Protein AF-A0A7S1P7K8-F1 (afdb_monomer_lite)

Sequence (128 aa):
PPPPPPATLSSVPHFAIDVADSWFAGYTGTARLDSTWDDSFKFYSNRLEAGDTVALLLSVQRYFMVFHNGRLKDWRFVRNVVRTLELPMFALVDVRGDTRVVTLARDAHPPDEVIRAARKVAREHDEL

Foldseek 3Di:
DDDDDPDDPPPPPPDPPDPDQDFDWDDAQWIDGGPDTHNVQRDHPPDDDPPKDWDWDQDPLQKTFIDIPLDTRDIDRRPPPPVCVVPDDDDDDDDDDPDDDDDDPPPDDRPPVRVVVVVVVSVVPVVD

Secondary structure (DSSP, 8-state):
-PPPPPPP-TT-------------EEESSSEEETTEEETT-----TT--TT--EEEEE-TTSEEEEEETTEEEEEEE-TT--GGGGS---------TT-------TTPPPPHHHHHHHHHHHHHHHT-

Organism: NCBI:txid1169539

InterPro domains:
  IPR043136 B30.2/SPRY domain superfamily [G3DSA:2.60.120.920] (4-104)

Structure (mmCIF, N/CA/C/O backbone):
data_AF-A0A7S1P7K8-F1
#
_entry.id   AF-A0A7S1P7K8-F1
#
loop_
_atom_site.group_PDB
_atom_site.id
_atom_site.type_symbol
_atom_site.label_atom_id
_atom_site.label_alt_id
_atom_site.label_comp_id
_atom_site.label_asym_id
_atom_site.label_entity_id
_atom_site.label_seq_id
_atom_site.pdbx_PDB_ins_code
_atom_site.Cartn_x
_atom_site.Cartn_y
_atom_site.Cartn_z
_atom_site.occupancy
_atom_site.B_iso_or_equiv
_atom_site.auth_seq_id
_atom_site.auth_comp_id
_atom_site.auth_asym_id
_atom_site.auth_atom_id
_atom_site.pdbx_PDB_model_num
ATOM 1 N N . PRO A 1 1 ? 30.938 3.678 -51.516 1.00 56.53 1 PRO A N 1
ATOM 2 C CA . PRO A 1 1 ? 30.390 4.816 -50.733 1.00 56.53 1 PRO A CA 1
ATOM 3 C C . PRO A 1 1 ? 30.241 4.370 -49.272 1.00 56.53 1 PRO A C 1
ATOM 5 O O . PRO A 1 1 ? 29.928 3.197 -49.070 1.00 56.53 1 PRO A O 1
ATOM 8 N N . PRO A 1 2 ? 30.516 5.226 -48.274 1.00 56.75 2 PRO A N 1
ATOM 9 C CA . PRO A 1 2 ? 30.283 4.870 -46.878 1.00 56.75 2 PRO A CA 1
ATOM 10 C C . PRO A 1 2 ? 28.773 4.738 -46.597 1.00 56.75 2 PRO A C 1
ATOM 12 O O . PRO A 1 2 ? 27.972 5.370 -47.295 1.00 56.75 2 PRO A O 1
ATOM 15 N N . PRO A 1 3 ? 28.372 3.905 -45.619 1.00 62.94 3 PRO A N 1
ATOM 16 C CA . PRO A 1 3 ? 26.972 3.770 -45.239 1.00 62.94 3 PRO A CA 1
ATOM 17 C C . PRO A 1 3 ? 26.439 5.088 -44.652 1.00 62.94 3 PRO A C 1
ATOM 19 O O . PRO A 1 3 ? 27.210 5.848 -44.057 1.00 62.94 3 PRO A O 1
ATOM 22 N N . PRO A 1 4 ? 25.134 5.374 -44.813 1.00 67.81 4 PRO A N 1
ATOM 23 C CA . PRO A 1 4 ? 24.529 6.549 -44.204 1.00 67.81 4 PRO A CA 1
ATOM 24 C C . PRO A 1 4 ? 24.643 6.474 -42.671 1.00 67.81 4 PRO A C 1
ATOM 26 O O . PRO A 1 4 ? 24.623 5.374 -42.108 1.00 67.81 4 PRO A O 1
ATOM 29 N N . PRO A 1 5 ? 24.770 7.623 -41.986 1.00 66.81 5 PRO A N 1
ATOM 30 C CA . PRO A 1 5 ? 24.801 7.658 -40.530 1.00 66.81 5 PRO A CA 1
ATOM 31 C C . PRO A 1 5 ? 23.505 7.067 -39.949 1.00 66.81 5 PRO A C 1
ATOM 33 O O . PRO A 1 5 ? 22.445 7.182 -40.574 1.00 66.81 5 PRO A O 1
ATOM 36 N N . PRO A 1 6 ? 23.566 6.427 -38.767 1.00 62.16 6 PRO A N 1
ATOM 37 C CA . PRO A 1 6 ? 22.388 5.855 -38.131 1.00 62.16 6 PRO A CA 1
ATOM 38 C C . PRO A 1 6 ? 21.347 6.948 -37.883 1.00 62.16 6 PRO A C 1
ATOM 40 O O . PRO A 1 6 ? 21.674 8.030 -37.391 1.00 62.16 6 PRO A O 1
ATOM 43 N N . ALA A 1 7 ? 20.094 6.660 -38.240 1.00 60.44 7 ALA A N 1
ATOM 44 C CA . ALA A 1 7 ? 18.978 7.561 -38.007 1.00 60.44 7 ALA A CA 1
ATOM 45 C C . ALA A 1 7 ? 18.896 7.873 -36.508 1.00 60.44 7 ALA A C 1
ATOM 47 O O . ALA A 1 7 ? 18.709 6.980 -35.679 1.00 60.44 7 ALA A O 1
ATOM 48 N N . THR A 1 8 ? 19.066 9.142 -36.149 1.00 55.03 8 THR A N 1
ATOM 49 C CA . THR A 1 8 ? 18.818 9.607 -34.791 1.00 55.03 8 THR A CA 1
ATOM 50 C C . THR A 1 8 ? 17.331 9.417 -34.501 1.00 55.03 8 THR A C 1
ATOM 52 O O . THR A 1 8 ? 16.479 9.998 -35.167 1.00 55.03 8 THR A O 1
ATOM 55 N N . LEU A 1 9 ? 17.008 8.603 -33.492 1.00 50.97 9 LEU A N 1
ATOM 56 C CA . LEU A 1 9 ? 15.655 8.366 -32.954 1.00 50.97 9 LEU A CA 1
ATOM 57 C C . LEU A 1 9 ? 15.031 9.630 -32.305 1.00 50.97 9 LEU A C 1
ATOM 59 O O . LEU A 1 9 ? 14.276 9.545 -31.345 1.00 50.97 9 LEU A O 1
ATOM 63 N N . SER A 1 10 ? 15.367 10.826 -32.787 1.00 51.41 10 SER A N 1
ATOM 64 C CA . SER A 1 10 ? 15.121 12.109 -32.121 1.00 51.41 10 SER A CA 1
ATOM 65 C C . SER A 1 10 ? 13.782 12.757 -32.487 1.00 51.41 10 SER A C 1
ATOM 67 O O . SER A 1 10 ? 13.565 13.922 -32.161 1.00 51.41 10 SER A O 1
ATOM 69 N N . SER A 1 11 ? 12.889 12.060 -33.188 1.00 52.16 11 SER A N 1
ATOM 70 C CA . SER A 1 11 ? 11.646 12.670 -33.670 1.00 52.16 11 SER A CA 1
ATOM 71 C C . SER A 1 11 ? 10.401 11.828 -33.435 1.00 52.16 11 SER A C 1
ATOM 73 O O . SER A 1 11 ? 9.452 11.940 -34.207 1.00 52.16 11 SER A O 1
ATOM 75 N N . VAL A 1 12 ? 10.367 10.997 -32.390 1.00 50.19 12 VAL A N 1
ATOM 76 C CA . VAL A 1 12 ? 9.065 10.596 -31.847 1.00 50.19 12 VAL A CA 1
ATOM 77 C C . VAL A 1 12 ? 8.600 11.767 -30.989 1.00 50.19 12 VAL A C 1
ATOM 79 O O . VAL A 1 12 ? 9.181 11.994 -29.926 1.00 50.19 12 VAL A O 1
ATOM 82 N N . PRO A 1 13 ? 7.621 12.569 -31.426 1.00 48.19 13 PRO A N 1
ATOM 83 C CA . PRO A 1 13 ? 7.080 13.576 -30.542 1.00 48.19 13 PRO A CA 1
ATOM 84 C C . PRO A 1 13 ? 6.436 12.856 -29.352 1.00 48.19 13 PRO A C 1
ATOM 86 O O . PRO A 1 13 ? 5.538 12.031 -29.516 1.00 48.19 13 PRO A O 1
ATOM 89 N N . HIS A 1 14 ? 6.933 13.132 -28.146 1.00 49.25 14 HIS A N 1
ATOM 90 C CA . HIS A 1 14 ? 6.327 12.672 -26.900 1.00 49.25 14 HIS A CA 1
ATOM 91 C C . HIS A 1 14 ? 5.047 13.478 -26.658 1.00 49.25 14 HIS A C 1
ATOM 93 O O . HIS A 1 14 ? 5.008 14.378 -25.823 1.00 49.25 14 HIS A O 1
ATOM 99 N N . PHE A 1 15 ? 3.997 13.194 -27.419 1.00 49.06 15 PHE A N 1
ATOM 100 C CA . PHE A 1 15 ? 2.663 13.622 -27.038 1.00 49.06 15 PHE A CA 1
ATOM 101 C C . PHE A 1 15 ? 2.155 12.608 -26.014 1.00 49.06 15 PHE A C 1
ATOM 103 O O . PHE A 1 15 ? 1.918 11.447 -26.345 1.00 49.06 15 PHE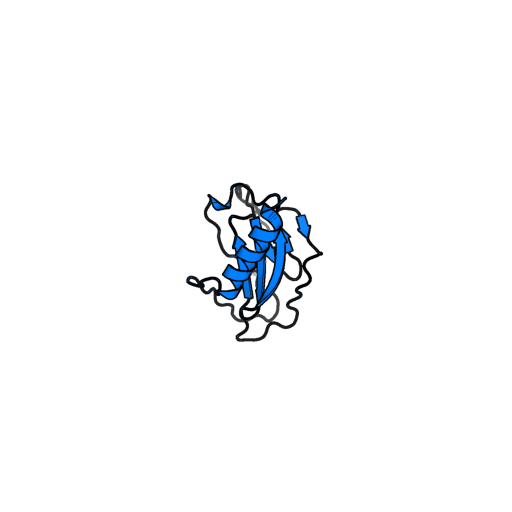 A O 1
ATOM 110 N N . ALA A 1 16 ? 2.013 13.034 -24.759 1.00 51.34 16 ALA A N 1
ATOM 111 C CA . ALA A 1 16 ? 1.104 12.362 -23.843 1.00 51.34 16 ALA A CA 1
ATOM 112 C C . ALA A 1 16 ? -0.300 12.607 -24.404 1.00 51.34 16 ALA A C 1
ATOM 114 O O . ALA A 1 16 ? -0.876 13.670 -24.199 1.00 51.34 16 ALA A O 1
ATOM 115 N N . ILE A 1 17 ? -0.771 11.677 -25.236 1.00 47.16 17 ILE A N 1
ATOM 116 C CA . ILE A 1 17 ? -2.123 11.685 -25.789 1.00 47.16 17 ILE A CA 1
ATOM 117 C C . ILE A 1 17 ? -3.072 11.689 -24.594 1.00 47.16 17 ILE A C 1
ATOM 119 O O . ILE A 1 17 ? -3.075 10.708 -23.854 1.00 47.16 17 ILE A O 1
ATOM 123 N N . ASP A 1 18 ? -3.776 12.809 -24.401 1.00 48.59 18 ASP A N 1
ATOM 124 C CA . ASP A 1 18 ? -4.908 13.031 -23.494 1.00 48.59 18 ASP A CA 1
ATOM 125 C C . ASP A 1 18 ? -5.078 11.947 -22.422 1.00 48.59 18 ASP A C 1
ATOM 127 O O . ASP A 1 18 ? -5.988 11.115 -22.468 1.00 48.59 18 ASP A O 1
ATOM 131 N N . VAL A 1 19 ? -4.168 11.931 -21.446 1.00 54.75 19 VAL A N 1
ATOM 132 C CA . VAL A 1 19 ? -4.367 11.115 -20.251 1.00 54.75 19 VAL A CA 1
ATOM 133 C C . VAL A 1 19 ? -5.470 11.812 -19.472 1.00 54.75 19 VAL A C 1
ATOM 135 O O . VAL A 1 19 ? -5.274 12.931 -19.002 1.00 54.75 19 VAL A O 1
ATOM 138 N N . ALA A 1 20 ? -6.637 11.173 -19.385 1.00 56.72 20 ALA A N 1
ATOM 139 C CA . ALA A 1 20 ? -7.738 11.660 -18.564 1.00 56.72 20 ALA A CA 1
ATOM 140 C C . ALA A 1 20 ? -7.231 11.992 -17.155 1.00 56.72 20 ALA A C 1
ATOM 142 O O . ALA A 1 20 ? -6.340 11.298 -16.652 1.00 56.72 20 ALA A O 1
ATOM 143 N N . ASP A 1 21 ? -7.812 13.015 -16.520 1.00 62.50 21 ASP A N 1
ATOM 144 C CA . ASP A 1 21 ? -7.489 13.376 -15.139 1.00 62.50 21 ASP A CA 1
ATOM 145 C C . ASP A 1 21 ? -7.511 12.119 -14.265 1.00 62.50 21 ASP A C 1
ATOM 147 O O . ASP A 1 21 ? -8.548 11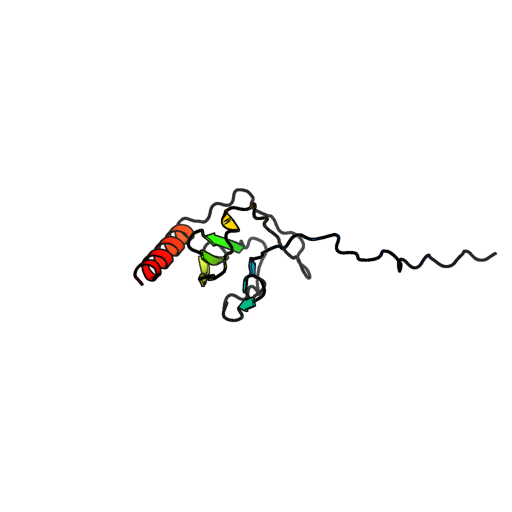.494 -14.035 1.00 62.50 21 ASP A O 1
ATOM 151 N N . SER A 1 22 ? -6.319 11.709 -13.844 1.00 64.38 22 SER A N 1
ATOM 152 C CA . SER A 1 22 ? -6.089 10.435 -13.181 1.00 64.38 22 SER A CA 1
ATOM 153 C C . SER A 1 22 ? -5.653 10.701 -11.757 1.00 64.38 22 SER A C 1
ATOM 155 O O . SER A 1 22 ? -4.689 11.423 -11.508 1.00 64.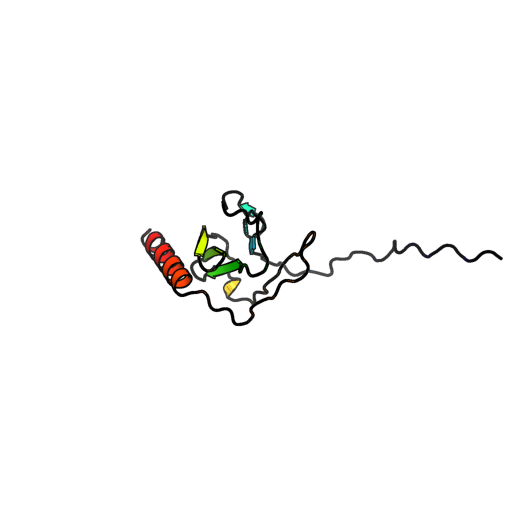38 22 SER A O 1
ATOM 157 N N . TRP A 1 23 ? -6.354 10.086 -10.815 1.00 73.12 23 TRP A N 1
ATOM 158 C CA . TRP A 1 23 ? -5.979 10.113 -9.411 1.00 73.12 23 TRP A CA 1
ATOM 159 C C . TRP A 1 23 ? -5.111 8.902 -9.091 1.00 73.12 23 TRP A C 1
ATOM 161 O O . TRP A 1 23 ? -5.385 7.793 -9.554 1.00 73.12 23 TRP A O 1
ATOM 171 N N . PHE A 1 24 ? -4.090 9.087 -8.261 1.00 74.56 24 PHE A N 1
ATOM 172 C CA . PHE A 1 24 ? -3.287 7.975 -7.775 1.00 74.56 24 PHE A CA 1
ATOM 173 C C . PHE A 1 24 ? -2.962 8.119 -6.292 1.00 74.56 24 PHE A C 1
ATOM 175 O O . PHE A 1 24 ? -2.738 9.214 -5.773 1.00 74.56 24 PHE A O 1
ATOM 182 N N . ALA A 1 25 ? -2.895 6.970 -5.627 1.00 75.81 25 ALA A N 1
ATOM 183 C CA . ALA A 1 25 ? -2.264 6.822 -4.332 1.00 75.81 25 ALA A CA 1
ATOM 184 C C . ALA A 1 25 ? -1.164 5.780 -4.451 1.00 75.81 25 ALA A C 1
ATOM 186 O O . ALA A 1 25 ? -1.394 4.659 -4.906 1.00 75.81 25 ALA A O 1
ATOM 187 N N . GLY A 1 26 ? 0.039 6.165 -4.057 1.00 75.56 26 GLY A N 1
ATOM 188 C CA . GLY A 1 26 ? 1.213 5.317 -4.150 1.00 75.56 26 GLY A CA 1
ATOM 189 C C . GLY A 1 26 ? 2.098 5.491 -2.936 1.00 75.56 26 GLY A C 1
ATOM 190 O O . GLY A 1 26 ? 1.993 6.469 -2.200 1.00 75.56 26 GLY A O 1
ATOM 191 N N . TYR A 1 27 ? 2.985 4.532 -2.732 1.00 73.75 27 TYR A N 1
ATOM 192 C CA . TYR A 1 27 ? 3.970 4.593 -1.671 1.00 73.75 27 TYR A CA 1
ATOM 193 C C . TYR A 1 27 ? 5.326 4.142 -2.216 1.00 73.75 27 TYR A C 1
ATOM 195 O O . TYR A 1 27 ? 5.437 3.077 -2.819 1.00 73.75 27 TYR A O 1
ATOM 203 N N . THR A 1 28 ? 6.347 4.969 -1.993 1.00 68.75 28 THR A N 1
ATOM 204 C CA . THR A 1 28 ? 7.745 4.717 -2.380 1.00 68.75 28 THR A CA 1
ATOM 205 C C . THR A 1 28 ? 8.697 5.205 -1.277 1.00 68.75 28 THR A C 1
ATOM 207 O O . THR A 1 28 ? 9.643 5.947 -1.528 1.00 68.75 28 THR A O 1
ATOM 210 N N . GLY A 1 29 ? 8.410 4.853 -0.020 1.00 62.72 29 GLY A N 1
ATOM 211 C CA . GLY A 1 29 ? 9.092 5.409 1.164 1.00 62.72 29 GLY A CA 1
ATOM 212 C C . GLY A 1 29 ? 8.424 6.674 1.710 1.00 62.72 29 GLY A C 1
ATOM 213 O O . GLY A 1 29 ? 8.433 6.909 2.909 1.00 62.72 29 GLY A O 1
ATOM 214 N N . THR A 1 30 ? 7.745 7.429 0.854 1.00 61.16 30 THR A N 1
ATOM 215 C CA . THR A 1 30 ? 6.734 8.423 1.230 1.00 61.16 30 THR A CA 1
ATOM 216 C C . THR A 1 30 ? 5.438 8.091 0.506 1.00 61.16 30 THR A C 1
ATOM 218 O O . THR A 1 30 ? 5.456 7.447 -0.554 1.00 61.16 30 THR A O 1
ATOM 221 N N . ALA A 1 31 ? 4.299 8.462 1.090 1.00 65.31 31 ALA A N 1
ATOM 222 C CA . ALA A 1 31 ? 3.032 8.313 0.394 1.00 65.31 31 ALA A CA 1
ATOM 223 C C . ALA A 1 31 ? 2.821 9.514 -0.522 1.00 65.31 31 ALA A C 1
ATOM 225 O O . ALA A 1 31 ? 2.990 10.665 -0.120 1.00 65.31 31 ALA A O 1
ATOM 226 N N . ARG A 1 32 ? 2.406 9.240 -1.752 1.00 69.75 32 ARG A N 1
ATOM 227 C CA . ARG A 1 32 ? 1.826 10.249 -2.624 1.00 69.75 32 ARG A CA 1
ATOM 228 C C . ARG A 1 32 ? 0.335 10.021 -2.660 1.00 69.75 32 ARG A C 1
ATOM 230 O O . ARG A 1 32 ? -0.108 8.950 -3.068 1.00 69.75 32 ARG A O 1
ATOM 237 N N . LEU A 1 33 ? -0.407 11.015 -2.201 1.00 72.94 33 LEU A N 1
ATOM 238 C CA . LEU A 1 33 ? -1.859 11.028 -2.220 1.00 72.94 33 LEU A CA 1
ATOM 239 C C . LEU A 1 33 ? -2.254 12.167 -3.150 1.00 72.94 33 LEU A C 1
ATOM 241 O O . LEU A 1 33 ? -2.088 13.337 -2.795 1.00 72.94 33 LEU A O 1
ATOM 245 N N . ASP A 1 34 ? -2.726 11.818 -4.347 1.00 71.94 34 ASP A N 1
ATOM 246 C CA . ASP A 1 34 ? -3.032 12.778 -5.407 1.00 71.94 34 ASP A CA 1
ATOM 247 C C . ASP A 1 34 ? -1.801 13.628 -5.810 1.00 71.94 34 ASP A C 1
ATOM 249 O O . ASP A 1 34 ? -0.729 13.121 -6.167 1.00 71.94 34 ASP A O 1
ATOM 253 N N . SER A 1 35 ? -1.941 14.949 -5.731 1.00 64.06 35 SER A N 1
ATOM 254 C CA . SER A 1 35 ? -0.925 15.943 -6.048 1.00 64.06 35 SER A CA 1
ATOM 255 C C . SER A 1 35 ? -0.020 16.264 -4.855 1.00 64.06 35 SER A C 1
ATOM 257 O O . SER A 1 35 ? 1.013 16.912 -5.031 1.00 64.06 35 SER A O 1
ATOM 259 N N . THR A 1 36 ? -0.358 15.776 -3.658 1.00 66.12 36 THR A N 1
ATOM 260 C CA . THR A 1 36 ? 0.393 16.047 -2.429 1.00 66.12 36 THR A CA 1
ATOM 261 C C . THR A 1 36 ? 1.305 14.889 -2.045 1.00 66.12 36 THR A C 1
ATOM 263 O O . THR A 1 36 ? 0.883 13.734 -1.945 1.00 66.12 36 THR A O 1
ATOM 266 N N . TRP A 1 37 ? 2.572 15.216 -1.804 1.00 66.88 37 TRP A N 1
ATOM 267 C CA . TRP A 1 37 ? 3.493 14.328 -1.110 1.00 66.88 37 TRP A CA 1
ATOM 268 C C . TRP A 1 37 ? 3.245 14.443 0.390 1.00 66.88 37 TRP A C 1
ATOM 270 O O . TRP A 1 37 ? 3.232 15.547 0.935 1.00 66.88 37 TRP A O 1
ATOM 280 N N . ASP A 1 38 ? 3.022 13.303 1.037 1.00 68.19 38 ASP A N 1
ATOM 281 C CA . ASP A 1 38 ? 2.937 13.205 2.486 1.00 68.19 38 ASP A CA 1
ATOM 282 C C . ASP A 1 38 ? 4.180 12.481 3.014 1.00 68.19 38 ASP A C 1
ATOM 284 O O . ASP A 1 38 ? 4.249 11.248 3.094 1.00 68.19 38 ASP A O 1
ATOM 288 N N . ASP A 1 39 ? 5.171 13.287 3.393 1.00 66.31 39 ASP A N 1
ATOM 289 C CA . ASP A 1 39 ? 6.432 12.827 3.978 1.00 66.31 39 ASP A CA 1
ATOM 290 C C . ASP A 1 39 ? 6.263 12.335 5.423 1.00 66.31 39 ASP A C 1
ATOM 292 O O . ASP A 1 39 ? 7.207 11.825 6.028 1.00 66.31 39 ASP A O 1
ATOM 296 N N . SER A 1 40 ? 5.066 12.475 6.008 1.00 65.44 40 SER A N 1
ATOM 297 C CA . SER A 1 40 ? 4.804 11.979 7.355 1.00 65.44 40 SER A CA 1
ATOM 298 C C . SER A 1 40 ? 4.698 10.460 7.402 1.00 65.44 40 SER A C 1
ATOM 300 O O . SER A 1 40 ? 4.738 9.911 8.503 1.00 65.44 40 SER A O 1
ATOM 302 N N . PHE A 1 41 ? 4.544 9.772 6.265 1.00 67.62 41 PHE A N 1
ATOM 303 C CA . PHE A 1 41 ? 4.574 8.310 6.216 1.00 67.62 41 PHE A CA 1
ATOM 304 C C . PHE A 1 41 ? 5.944 7.796 6.679 1.00 67.62 41 PHE A C 1
ATOM 306 O O . PHE A 1 41 ? 6.971 8.117 6.090 1.00 67.62 41 PHE A O 1
ATOM 313 N N . LYS A 1 42 ? 5.967 7.005 7.756 1.00 64.88 42 LYS A N 1
ATOM 314 C CA . LYS A 1 42 ? 7.211 6.590 8.434 1.00 64.88 42 LYS A CA 1
ATOM 315 C C . LYS A 1 42 ? 7.683 5.191 8.074 1.00 64.88 42 LYS A C 1
ATOM 317 O O . LYS A 1 42 ? 8.723 4.749 8.563 1.00 64.88 42 LYS A O 1
ATOM 322 N N . PHE A 1 43 ? 6.930 4.468 7.254 1.00 68.81 43 PHE A N 1
ATOM 323 C CA . PHE A 1 43 ? 7.466 3.255 6.665 1.00 68.81 43 PHE A CA 1
ATOM 324 C C . PHE A 1 43 ? 8.509 3.677 5.625 1.00 68.81 43 PHE A C 1
ATOM 326 O O . PHE A 1 43 ? 8.245 4.560 4.824 1.00 68.81 43 PHE A O 1
ATOM 333 N N . TYR A 1 44 ? 9.696 3.077 5.672 1.00 67.25 44 TYR A N 1
ATOM 334 C CA . TYR A 1 44 ? 10.726 3.175 4.641 1.00 67.25 44 TYR A CA 1
ATOM 335 C C . TYR A 1 44 ? 11.147 1.742 4.341 1.00 67.25 44 TYR A C 1
ATOM 337 O O . TYR A 1 44 ? 11.719 1.066 5.194 1.00 67.25 44 TYR A O 1
ATOM 345 N N . SER A 1 45 ? 10.835 1.246 3.146 1.00 64.12 45 SER A N 1
ATOM 346 C CA . SER A 1 45 ? 11.076 -0.154 2.778 1.00 64.12 45 SER A CA 1
ATOM 347 C C . SER A 1 45 ? 12.488 -0.358 2.216 1.00 64.12 45 SER A C 1
ATOM 349 O O . SER A 1 45 ? 12.676 -1.050 1.219 1.00 64.12 45 SER A O 1
ATOM 351 N N . ASN A 1 46 ? 13.502 0.261 2.822 1.00 66.38 46 ASN A N 1
ATOM 352 C CA . ASN A 1 46 ? 14.885 0.217 2.328 1.00 66.38 46 ASN A CA 1
ATOM 353 C C . ASN A 1 46 ? 15.550 -1.172 2.437 1.00 66.38 46 ASN A C 1
ATOM 355 O O . ASN A 1 46 ? 16.737 -1.305 2.150 1.00 66.38 46 ASN A O 1
ATOM 359 N N . ARG A 1 47 ? 14.800 -2.195 2.864 1.00 71.12 47 ARG A N 1
ATOM 360 C CA . ARG A 1 47 ? 15.223 -3.591 3.006 1.00 71.12 47 ARG A CA 1
ATOM 361 C C . ARG A 1 47 ? 14.064 -4.541 2.696 1.00 71.12 47 ARG A C 1
ATOM 363 O O . ARG A 1 47 ? 13.624 -5.271 3.575 1.00 71.12 47 ARG A O 1
ATOM 370 N N . LEU A 1 48 ? 13.512 -4.467 1.486 1.00 81.69 48 LEU A N 1
ATOM 371 C CA . LEU A 1 48 ? 12.629 -5.533 1.007 1.00 81.69 48 LEU A CA 1
ATOM 372 C C . LEU A 1 48 ? 13.483 -6.701 0.528 1.00 81.69 48 LEU A C 1
ATOM 374 O O . LEU A 1 48 ? 14.408 -6.509 -0.264 1.00 81.69 48 LEU A O 1
ATOM 378 N N . GLU A 1 49 ? 13.155 -7.895 1.000 1.00 85.81 49 GLU A N 1
ATOM 379 C CA . GLU A 1 49 ? 13.830 -9.130 0.611 1.00 85.81 49 GLU A CA 1
ATOM 380 C C . GLU A 1 49 ? 12.918 -10.018 -0.244 1.00 85.81 49 GLU A C 1
AT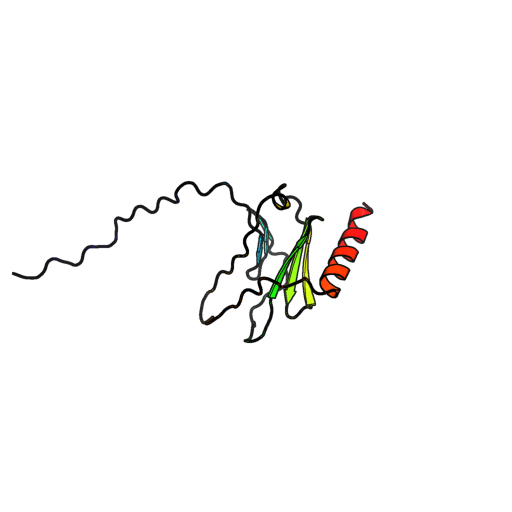OM 382 O O . GLU A 1 49 ? 11.700 -9.840 -0.312 1.00 85.81 49 GLU A O 1
ATOM 387 N N . ALA A 1 50 ? 13.511 -10.991 -0.937 1.00 86.94 50 ALA A N 1
ATOM 388 C CA . ALA A 1 50 ? 12.734 -11.960 -1.698 1.00 86.94 50 ALA A CA 1
ATOM 389 C C . ALA A 1 50 ? 11.803 -12.746 -0.759 1.00 86.94 50 ALA A C 1
ATOM 391 O O . ALA A 1 50 ? 12.254 -13.345 0.214 1.00 86.94 50 ALA A O 1
ATOM 392 N N . GLY A 1 51 ? 10.508 -12.761 -1.079 1.00 87.12 51 GLY A N 1
ATOM 393 C CA . GLY A 1 51 ? 9.470 -13.377 -0.248 1.00 87.12 51 GLY A CA 1
ATOM 394 C C . GLY A 1 51 ? 8.697 -12.386 0.624 1.00 87.12 51 GLY A C 1
ATOM 395 O O . GLY A 1 51 ? 7.622 -12.740 1.110 1.00 87.12 51 GLY A O 1
ATOM 396 N N . ASP A 1 52 ? 9.171 -11.145 0.764 1.00 87.62 52 ASP A N 1
ATOM 397 C CA . ASP A 1 52 ? 8.388 -10.103 1.416 1.00 87.62 52 ASP A CA 1
ATOM 398 C C . ASP A 1 52 ? 7.124 -9.768 0.619 1.00 87.62 52 ASP A C 1
ATOM 400 O O . ASP A 1 52 ? 7.105 -9.726 -0.613 1.00 87.62 52 ASP A O 1
ATOM 404 N N . THR A 1 53 ? 6.059 -9.462 1.353 1.00 87.06 53 THR A N 1
ATOM 405 C CA . THR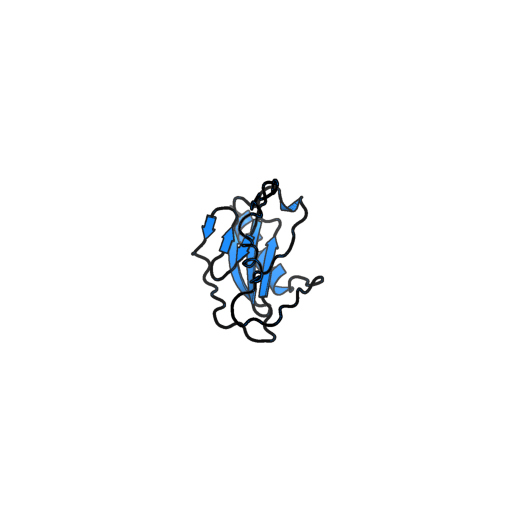 A 1 53 ? 4.793 -8.975 0.806 1.00 87.06 53 THR A CA 1
ATOM 406 C C . THR A 1 53 ? 4.539 -7.557 1.274 1.00 87.06 53 THR A C 1
ATOM 408 O O . THR A 1 53 ? 4.548 -7.272 2.470 1.00 87.06 53 THR A O 1
ATOM 411 N N . VAL A 1 54 ? 4.266 -6.663 0.327 1.00 86.50 54 VAL A N 1
ATOM 412 C CA . VAL A 1 54 ? 3.808 -5.299 0.594 1.00 86.50 54 VAL A CA 1
ATOM 413 C C . VAL A 1 54 ? 2.394 -5.165 0.057 1.00 86.50 54 VAL A C 1
ATOM 415 O O . VAL A 1 54 ? 2.123 -5.568 -1.073 1.00 86.50 54 VAL A O 1
ATOM 418 N N . ALA A 1 55 ? 1.493 -4.609 0.862 1.00 85.81 55 ALA A N 1
ATOM 419 C CA . ALA A 1 55 ? 0.126 -4.338 0.440 1.00 85.81 55 ALA A CA 1
ATOM 420 C C . ALA A 1 55 ? -0.247 -2.885 0.723 1.00 85.81 55 ALA A C 1
ATOM 422 O O . ALA A 1 55 ? 0.116 -2.325 1.759 1.00 85.81 55 ALA A O 1
ATOM 423 N N . LEU A 1 56 ? -0.998 -2.301 -0.204 1.00 86.00 56 LEU A N 1
ATOM 424 C CA . LEU A 1 56 ? -1.620 -0.994 -0.063 1.00 86.00 56 LEU A CA 1
ATOM 425 C C . LEU A 1 56 ? -3.128 -1.208 0.016 1.00 86.00 56 LEU A C 1
ATOM 427 O O . LEU A 1 56 ? -3.702 -1.859 -0.855 1.00 86.00 56 LEU A O 1
ATOM 431 N N . LEU A 1 57 ? -3.761 -0.677 1.058 1.00 84.31 57 LEU A N 1
ATOM 432 C CA . LEU A 1 57 ? -5.214 -0.675 1.187 1.00 84.31 57 LEU A CA 1
ATOM 433 C C . LEU A 1 57 ? -5.715 0.759 1.094 1.00 84.31 57 LEU A C 1
ATOM 435 O O . LEU A 1 57 ? -5.339 1.594 1.914 1.00 84.31 57 LEU A O 1
ATOM 439 N N . LEU A 1 58 ? -6.606 1.009 0.141 1.00 82.00 58 LEU A N 1
ATOM 440 C CA . LEU A 1 58 ? -7.437 2.204 0.109 1.00 82.00 58 LEU A CA 1
ATOM 441 C C . LEU A 1 58 ? -8.869 1.802 0.471 1.00 82.00 58 LEU A C 1
ATOM 443 O O . LEU A 1 58 ? -9.490 1.014 -0.238 1.00 82.00 58 LEU A O 1
ATOM 447 N N . SER A 1 59 ? -9.373 2.295 1.599 1.00 77.94 59 SER A N 1
ATOM 448 C CA . SER A 1 59 ? -10.707 1.953 2.104 1.00 77.94 59 SER A CA 1
ATOM 449 C C . SER A 1 59 ? -11.753 3.003 1.711 1.00 77.94 59 SER A C 1
ATOM 451 O O . SER A 1 59 ? -11.443 4.185 1.556 1.00 77.94 59 SER A O 1
ATOM 453 N N . VAL A 1 60 ? -13.021 2.581 1.628 1.00 75.12 60 VAL A N 1
ATOM 454 C CA . VAL A 1 60 ? -14.186 3.462 1.398 1.00 75.12 60 VAL A CA 1
ATOM 455 C C . VAL A 1 60 ? -14.394 4.506 2.498 1.00 75.12 60 VAL A C 1
ATOM 457 O O . VAL A 1 60 ? -14.964 5.561 2.242 1.00 75.12 60 VAL A O 1
ATOM 460 N N . GLN A 1 61 ? -13.859 4.266 3.697 1.00 74.00 61 GLN A N 1
ATOM 461 C CA . GLN A 1 61 ? -13.794 5.230 4.801 1.00 74.00 61 GLN A CA 1
ATOM 462 C C . GLN A 1 61 ? -12.622 6.220 4.659 1.00 74.00 61 GLN A C 1
ATOM 464 O O . GLN A 1 61 ? -12.306 6.952 5.590 1.00 74.00 61 GLN A O 1
ATOM 469 N N . ARG A 1 62 ? -11.986 6.271 3.481 1.00 78.69 62 ARG A N 1
ATOM 470 C CA . ARG A 1 62 ? -10.914 7.209 3.124 1.00 78.69 62 ARG A CA 1
ATOM 471 C C . ARG A 1 62 ? -9.607 6.999 3.881 1.00 78.69 62 ARG A C 1
ATOM 473 O O . ARG A 1 62 ? -8.869 7.950 4.127 1.00 78.69 62 ARG A O 1
ATOM 480 N N . TYR A 1 63 ? -9.277 5.755 4.207 1.00 80.94 63 TYR A N 1
ATOM 481 C CA . TYR A 1 63 ? -7.965 5.423 4.757 1.00 80.94 63 TYR A CA 1
ATOM 482 C C . TYR A 1 63 ? -7.054 4.834 3.697 1.00 80.94 63 TYR A C 1
ATOM 484 O O . TYR A 1 63 ? -7.441 3.891 3.009 1.00 80.94 63 TYR A O 1
ATOM 492 N N . PHE A 1 64 ? -5.831 5.352 3.621 1.00 83.19 64 PHE A N 1
ATOM 493 C CA . PHE A 1 64 ? -4.735 4.737 2.886 1.00 83.19 64 PHE A CA 1
ATOM 494 C C . PHE A 1 64 ? -3.774 4.092 3.879 1.00 83.19 64 PHE A C 1
ATOM 496 O O . PHE A 1 64 ? -3.277 4.760 4.785 1.00 83.19 64 PHE A O 1
ATOM 503 N N . MET A 1 65 ? -3.541 2.792 3.742 1.00 84.31 65 MET A N 1
ATOM 504 C CA . MET A 1 65 ? -2.786 1.990 4.703 1.00 84.31 65 MET A CA 1
ATOM 505 C C . MET A 1 65 ? -1.719 1.166 3.998 1.00 84.31 65 MET A C 1
ATOM 507 O O . MET A 1 65 ? -1.963 0.618 2.922 1.00 84.31 65 MET A O 1
ATOM 511 N N . VAL A 1 66 ? -0.558 1.041 4.636 1.00 85.81 66 VAL A N 1
ATOM 512 C CA . VAL A 1 66 ? 0.576 0.270 4.121 1.00 85.81 66 VAL A CA 1
ATOM 513 C C . VAL A 1 66 ? 0.857 -0.905 5.046 1.00 85.81 66 VAL A C 1
ATOM 515 O O . VAL A 1 66 ? 1.005 -0.740 6.261 1.00 85.81 66 VAL A O 1
ATOM 518 N N . PHE A 1 67 ? 0.976 -2.090 4.457 1.00 83.88 67 PHE A N 1
ATOM 519 C CA . PHE A 1 67 ? 1.294 -3.331 5.148 1.00 83.88 67 PHE A CA 1
ATOM 520 C C . PHE A 1 67 ? 2.585 -3.923 4.614 1.00 83.88 67 PHE A C 1
ATOM 522 O O . PHE A 1 67 ? 2.864 -3.851 3.419 1.00 83.88 67 PHE A O 1
ATOM 529 N N . HIS A 1 68 ? 3.330 -4.574 5.500 1.00 87.69 68 HIS A N 1
ATOM 530 C CA . HIS A 1 68 ? 4.493 -5.378 5.140 1.00 87.69 68 HIS A CA 1
ATOM 531 C C . HIS A 1 68 ? 4.467 -6.673 5.944 1.00 87.69 68 HIS A C 1
ATOM 533 O O . HIS A 1 68 ? 4.385 -6.639 7.177 1.00 87.69 68 HIS A O 1
ATOM 539 N N . ASN A 1 69 ? 4.465 -7.800 5.230 1.00 86.44 69 ASN A N 1
ATOM 540 C CA . ASN A 1 69 ? 4.292 -9.153 5.759 1.00 86.44 69 ASN A CA 1
ATOM 541 C C . ASN A 1 69 ? 3.057 -9.265 6.670 1.00 86.44 69 ASN A C 1
ATOM 543 O O . ASN A 1 69 ? 3.130 -9.728 7.806 1.00 86.44 69 ASN A O 1
ATOM 547 N N . GLY A 1 70 ? 1.922 -8.748 6.182 1.00 83.06 70 GLY A N 1
ATOM 548 C CA . GLY A 1 70 ? 0.623 -8.774 6.868 1.00 83.06 70 GLY A CA 1
ATOM 549 C C . GLY A 1 70 ? 0.456 -7.777 8.020 1.00 83.06 70 GLY A C 1
ATOM 550 O O . GLY A 1 70 ? -0.663 -7.577 8.485 1.00 83.06 70 GLY A O 1
ATOM 551 N N . ARG A 1 71 ? 1.525 -7.102 8.461 1.00 83.44 71 ARG A N 1
ATOM 552 C CA . ARG A 1 71 ? 1.476 -6.153 9.583 1.00 83.44 71 ARG A CA 1
ATOM 553 C C . ARG A 1 71 ? 1.273 -4.726 9.101 1.00 83.44 71 ARG A C 1
ATOM 555 O O . ARG A 1 71 ? 1.983 -4.283 8.197 1.00 83.44 71 ARG A O 1
ATOM 562 N N . LEU A 1 72 ? 0.361 -3.994 9.747 1.00 83.69 72 LEU A N 1
ATOM 563 C CA . LEU A 1 72 ? 0.179 -2.561 9.511 1.00 83.69 72 LEU A CA 1
ATOM 564 C C . LEU A 1 72 ? 1.470 -1.822 9.864 1.00 83.69 72 LEU A C 1
ATOM 566 O O . LEU A 1 72 ? 1.978 -1.956 10.979 1.00 83.69 72 LEU A O 1
ATOM 570 N N . LYS A 1 73 ? 2.000 -1.058 8.912 1.00 85.69 73 LYS A N 1
ATOM 571 C CA . LYS A 1 73 ? 3.192 -0.232 9.118 1.00 85.69 73 LYS A CA 1
ATOM 572 C C . LYS A 1 73 ? 2.831 1.220 9.353 1.00 85.69 73 LYS A C 1
ATOM 574 O O . LYS A 1 73 ? 3.384 1.827 10.262 1.00 85.69 73 LYS A O 1
ATOM 579 N N . ASP A 1 74 ? 1.908 1.755 8.561 1.00 85.31 74 ASP A N 1
ATOM 580 C CA . ASP A 1 74 ? 1.435 3.128 8.709 1.00 85.31 74 ASP A CA 1
ATOM 581 C C . ASP A 1 74 ? 0.094 3.325 7.978 1.00 85.31 74 ASP A C 1
ATOM 583 O O . ASP A 1 74 ? -0.279 2.514 7.121 1.00 85.31 74 ASP A O 1
ATOM 587 N N . TRP A 1 75 ? -0.640 4.381 8.326 1.00 83.44 75 TRP A N 1
ATOM 588 C CA . TRP A 1 75 ? -1.931 4.719 7.725 1.00 83.44 75 TRP A CA 1
ATOM 589 C C . TRP A 1 75 ? -2.219 6.220 7.765 1.00 83.44 75 TRP A C 1
ATOM 591 O O . TRP A 1 75 ? -1.849 6.902 8.715 1.00 83.44 75 TRP A O 1
ATOM 601 N N . ARG A 1 76 ? -2.946 6.750 6.780 1.00 80.00 76 ARG A N 1
ATOM 602 C CA . ARG A 1 76 ? -3.412 8.145 6.786 1.00 80.00 76 ARG A CA 1
ATOM 603 C C . ARG A 1 76 ? -4.869 8.248 6.383 1.00 80.00 76 ARG A C 1
ATOM 605 O O . ARG A 1 76 ? -5.356 7.476 5.557 1.00 80.00 76 ARG A O 1
ATOM 612 N N . PHE A 1 77 ? -5.545 9.234 6.964 1.00 78.62 77 PHE A N 1
ATOM 613 C CA . PHE A 1 77 ? -6.831 9.692 6.464 1.00 78.62 77 PHE A CA 1
ATOM 614 C C . PHE A 1 77 ? -6.609 10.564 5.231 1.00 78.62 77 PHE A C 1
ATOM 616 O O . PHE A 1 77 ? -5.827 11.516 5.254 1.00 78.62 77 PHE A O 1
ATOM 623 N N . VAL A 1 78 ? -7.320 10.254 4.160 1.00 76.31 78 VAL A N 1
ATOM 624 C CA . VAL A 1 78 ? -7.162 10.896 2.863 1.00 76.31 78 VAL A CA 1
ATOM 625 C C . VAL A 1 78 ? -8.394 11.758 2.609 1.00 76.31 78 VAL A C 1
ATOM 627 O O . VAL A 1 78 ? -9.467 11.277 2.261 1.00 76.31 78 VAL A O 1
ATOM 630 N N . ARG A 1 79 ? -8.254 13.072 2.803 1.00 70.56 79 ARG A N 1
ATOM 631 C CA . ARG A 1 79 ? -9.386 14.015 2.710 1.00 70.56 79 ARG A CA 1
ATOM 632 C C . ARG A 1 79 ? -10.027 14.024 1.322 1.00 70.56 79 ARG A C 1
ATOM 634 O O . ARG A 1 79 ? -11.249 14.045 1.216 1.00 70.56 79 ARG A O 1
ATOM 641 N N . ASN A 1 80 ? -9.182 13.946 0.295 1.00 66.50 80 ASN A N 1
ATOM 642 C CA . ASN A 1 80 ? -9.549 13.979 -1.115 1.00 66.50 80 ASN A CA 1
ATOM 643 C C . ASN A 1 80 ? -9.267 12.625 -1.779 1.00 66.50 80 ASN A C 1
ATOM 645 O O . ASN A 1 80 ? -8.650 12.566 -2.842 1.00 66.50 80 ASN A O 1
ATOM 649 N N . VAL A 1 81 ? -9.717 11.519 -1.167 1.00 62.22 81 VAL A N 1
ATOM 650 C CA . VAL A 1 81 ? -10.104 10.376 -2.005 1.00 62.22 81 VAL A CA 1
ATOM 651 C C . VAL A 1 81 ? -11.270 10.935 -2.782 1.00 62.22 81 VAL A C 1
ATOM 653 O O . VAL A 1 81 ? -12.341 11.160 -2.216 1.00 62.22 81 VAL A O 1
ATOM 656 N N . VAL A 1 82 ? -11.025 11.323 -4.028 1.00 53.97 82 VAL A N 1
ATOM 657 C CA . VAL A 1 82 ? -12.079 11.777 -4.929 1.00 53.97 82 VAL A CA 1
ATOM 658 C C . VAL A 1 82 ? -13.208 10.729 -4.869 1.00 53.97 82 VAL A C 1
ATOM 660 O O . VAL A 1 82 ? -13.034 9.611 -4.381 1.00 53.97 82 VAL A O 1
ATOM 663 N N . ARG A 1 83 ? -14.397 11.030 -5.382 1.00 55.31 83 ARG A N 1
ATOM 664 C CA . ARG A 1 83 ? -15.464 10.029 -5.595 1.00 55.31 83 ARG A CA 1
ATOM 665 C C . ARG A 1 83 ? -15.010 8.774 -6.403 1.00 55.31 83 ARG A C 1
ATOM 667 O O . ARG A 1 83 ? -15.812 7.908 -6.701 1.00 55.31 83 ARG A O 1
ATOM 674 N N . THR A 1 84 ? -13.721 8.655 -6.730 1.00 54.66 84 THR A N 1
ATOM 675 C CA . THR A 1 84 ? -12.961 7.646 -7.470 1.00 54.66 84 THR A CA 1
ATOM 676 C C . THR A 1 84 ? -12.960 6.226 -6.925 1.00 54.66 84 THR A C 1
ATOM 678 O O . THR A 1 84 ? -12.541 5.355 -7.674 1.00 54.66 84 THR A O 1
ATOM 681 N N . LEU A 1 85 ? -13.450 5.928 -5.716 1.00 59.62 85 LEU A N 1
ATOM 682 C CA . LEU A 1 85 ? -13.738 4.519 -5.385 1.00 59.62 85 LEU A CA 1
ATOM 683 C C . LEU A 1 85 ? -14.962 3.981 -6.147 1.00 59.62 85 LEU A C 1
ATOM 685 O O . LEU A 1 85 ? -15.166 2.773 -6.194 1.00 59.62 85 LEU A O 1
ATOM 689 N N . GLU A 1 86 ? -15.749 4.861 -6.775 1.00 62.66 86 GLU A N 1
ATOM 690 C CA . GLU A 1 86 ? -16.810 4.495 -7.722 1.00 62.66 86 GLU A CA 1
ATOM 691 C C . GLU A 1 86 ? -16.265 4.209 -9.134 1.00 62.66 86 GLU A C 1
ATOM 693 O O . GLU A 1 86 ? -16.998 3.718 -9.991 1.00 62.66 86 GLU A O 1
ATOM 698 N N . LEU A 1 87 ? -14.986 4.507 -9.390 1.00 69.56 87 LEU A N 1
ATOM 699 C CA . LEU A 1 87 ? -14.327 4.291 -10.675 1.00 69.56 87 LEU A CA 1
ATOM 700 C C . LEU A 1 87 ? -13.334 3.119 -10.590 1.00 69.56 87 LEU A C 1
ATOM 702 O O . LEU A 1 87 ? -12.794 2.841 -9.518 1.00 69.56 87 LEU A O 1
ATOM 706 N N . PRO A 1 88 ? -13.060 2.422 -11.708 1.00 73.75 88 PRO A N 1
ATOM 707 C CA . PRO A 1 88 ? -12.071 1.353 -11.729 1.00 73.75 88 PRO A CA 1
ATOM 708 C C . PRO A 1 88 ? -10.695 1.845 -11.270 1.00 73.75 88 PRO A C 1
ATOM 710 O O . PRO A 1 88 ? -10.139 2.789 -11.831 1.00 73.75 88 PRO A O 1
ATOM 713 N N . MET A 1 89 ? -10.131 1.169 -10.271 1.00 75.38 89 MET A N 1
ATOM 714 C CA . MET A 1 89 ? -8.761 1.388 -9.822 1.00 75.38 89 MET A CA 1
ATOM 715 C C . MET A 1 89 ? -7.830 0.323 -10.384 1.00 75.38 89 MET A C 1
ATOM 717 O O . MET A 1 89 ? -8.164 -0.861 -10.427 1.00 75.38 89 MET A O 1
ATOM 721 N N . PHE A 1 90 ? -6.620 0.744 -10.738 1.00 79.75 90 PHE A N 1
ATOM 722 C CA . PHE A 1 90 ? -5.583 -0.139 -11.252 1.00 79.75 90 PHE A CA 1
ATOM 723 C C . PHE A 1 90 ? -4.386 -0.133 -10.309 1.00 79.75 90 PHE A C 1
ATOM 725 O O . PHE A 1 90 ? -3.892 0.923 -9.916 1.00 79.75 90 PHE A O 1
ATOM 732 N N . ALA A 1 91 ? -3.916 -1.325 -9.942 1.00 81.44 91 ALA A N 1
ATOM 733 C CA . ALA A 1 91 ? -2.688 -1.471 -9.178 1.00 81.44 91 ALA A CA 1
ATOM 734 C C . ALA A 1 91 ? -1.482 -1.252 -10.099 1.00 81.44 91 ALA A C 1
ATOM 736 O O . ALA A 1 91 ? -1.360 -1.901 -11.139 1.00 81.44 91 ALA A O 1
ATOM 737 N N . LEU A 1 92 ? -0.584 -0.358 -9.693 1.00 81.69 92 LEU A N 1
ATOM 738 C CA . LEU A 1 92 ? 0.661 -0.057 -10.392 1.00 81.69 92 LEU A CA 1
ATOM 739 C C . LEU A 1 92 ? 1.841 -0.315 -9.456 1.00 81.69 92 LEU A C 1
ATOM 741 O O . LEU A 1 92 ? 1.770 -0.024 -8.263 1.00 81.69 92 LEU A O 1
ATOM 745 N N . VAL A 1 93 ? 2.930 -0.839 -10.011 1.00 83.19 93 VAL A N 1
ATOM 746 C CA . VAL A 1 93 ? 4.203 -1.017 -9.306 1.00 83.19 93 VAL A CA 1
ATOM 747 C C . VAL A 1 93 ? 5.307 -0.451 -10.187 1.00 83.19 93 VAL A C 1
ATOM 749 O O . VAL A 1 93 ? 5.489 -0.906 -11.314 1.00 83.19 93 VAL A O 1
ATOM 752 N N . ASP A 1 94 ? 6.028 0.541 -9.667 1.00 80.75 94 ASP A N 1
ATOM 753 C CA . ASP A 1 94 ? 7.266 1.041 -10.267 1.00 80.75 94 ASP A CA 1
ATOM 754 C C . ASP A 1 94 ? 8.435 0.217 -9.715 1.00 80.75 94 ASP A C 1
ATOM 756 O O . ASP A 1 94 ? 8.623 0.114 -8.501 1.00 80.75 94 ASP A O 1
ATOM 760 N N . VAL A 1 95 ? 9.188 -0.407 -10.615 1.00 79.62 95 VAL A N 1
ATOM 761 C CA . VAL A 1 95 ? 10.301 -1.296 -10.288 1.00 79.62 95 VAL A CA 1
ATOM 762 C C . VAL A 1 95 ? 11.595 -0.599 -10.689 1.00 79.62 95 VAL A C 1
ATOM 764 O O . VAL A 1 95 ? 11.803 -0.300 -11.863 1.00 79.62 95 VAL A O 1
ATOM 767 N N . ARG A 1 96 ? 12.480 -0.346 -9.718 1.00 74.25 96 ARG A N 1
ATOM 768 C CA . ARG A 1 96 ? 13.755 0.355 -9.936 1.00 74.25 96 ARG A CA 1
ATOM 769 C C . ARG A 1 96 ? 14.940 -0.437 -9.393 1.00 74.25 96 ARG A C 1
ATOM 771 O O . ARG A 1 96 ? 14.813 -1.162 -8.413 1.00 74.25 96 ARG A O 1
ATOM 778 N N . GLY A 1 97 ? 16.112 -0.225 -9.990 1.00 79.44 97 GLY A N 1
ATOM 779 C CA . GLY A 1 97 ? 17.372 -0.825 -9.540 1.00 79.44 97 GLY A CA 1
ATOM 780 C C . GLY A 1 97 ? 17.460 -2.323 -9.838 1.00 79.44 97 GLY A C 1
ATOM 781 O O . GLY A 1 97 ? 17.064 -2.766 -10.911 1.00 79.44 97 GLY A O 1
ATOM 782 N N . ASP A 1 98 ? 17.976 -3.095 -8.879 1.00 78.88 98 ASP A N 1
ATOM 783 C CA . ASP A 1 98 ? 18.280 -4.527 -9.038 1.00 78.88 98 ASP A CA 1
ATOM 784 C C . ASP A 1 98 ? 17.071 -5.458 -8.835 1.00 78.88 98 ASP A C 1
ATOM 786 O O . ASP A 1 98 ? 17.216 -6.683 -8.746 1.00 78.88 98 ASP A O 1
ATOM 790 N N . THR A 1 99 ? 15.858 -4.911 -8.731 1.00 80.56 99 THR A N 1
ATOM 791 C CA . THR A 1 99 ? 14.651 -5.724 -8.592 1.00 80.56 99 THR A CA 1
ATOM 792 C C . THR A 1 99 ? 14.422 -6.554 -9.854 1.00 80.56 99 THR A C 1
ATOM 794 O O . THR A 1 99 ? 14.204 -6.026 -10.940 1.00 80.56 99 THR A O 1
ATOM 797 N N . ARG A 1 100 ? 14.442 -7.881 -9.701 1.00 78.94 100 ARG A N 1
ATOM 798 C CA . ARG A 1 100 ? 14.301 -8.814 -10.829 1.00 78.94 100 ARG A CA 1
ATOM 799 C C . ARG A 1 100 ? 12.854 -9.169 -11.139 1.00 78.94 100 ARG A C 1
ATOM 801 O O . ARG A 1 100 ? 12.488 -9.275 -12.303 1.00 78.94 100 ARG A O 1
ATOM 808 N N . VAL A 1 101 ? 12.054 -9.420 -10.103 1.00 85.12 101 VAL A N 1
ATOM 809 C CA . VAL A 1 101 ? 10.688 -9.937 -10.231 1.00 85.12 101 VAL A CA 1
ATOM 810 C C . VAL A 1 101 ? 9.827 -9.377 -9.107 1.00 85.12 101 VAL A C 1
ATOM 812 O O . VAL A 1 101 ? 10.236 -9.384 -7.948 1.00 85.12 101 VAL A O 1
ATOM 815 N N . VAL A 1 102 ? 8.618 -8.945 -9.460 1.00 86.19 102 VAL A N 1
ATOM 816 C CA . VAL A 1 102 ? 7.530 -8.663 -8.523 1.00 86.19 102 VAL A CA 1
ATOM 817 C C . VAL A 1 102 ? 6.298 -9.413 -9.011 1.00 86.19 102 VAL A C 1
ATOM 819 O O . VAL A 1 102 ? 5.987 -9.393 -10.202 1.00 86.19 102 VAL A O 1
ATOM 822 N N . THR A 1 103 ? 5.591 -10.065 -8.093 1.00 88.75 103 THR A N 1
ATOM 823 C CA . THR A 1 103 ? 4.335 -10.757 -8.392 1.00 88.75 103 THR A CA 1
ATOM 824 C C . THR A 1 103 ? 3.175 -9.959 -7.818 1.00 88.75 103 THR A C 1
ATOM 826 O O . THR A 1 103 ? 3.138 -9.688 -6.620 1.00 88.75 103 THR A O 1
ATOM 829 N N . LEU A 1 104 ? 2.203 -9.613 -8.662 1.00 86.69 104 LEU A N 1
ATOM 830 C CA . LEU A 1 104 ? 0.940 -9.032 -8.213 1.00 86.69 104 LEU A CA 1
ATOM 831 C C . LEU A 1 104 ? -0.023 -10.149 -7.810 1.00 86.69 104 LEU A C 1
ATOM 833 O O . LEU A 1 104 ? -0.480 -10.923 -8.653 1.00 86.69 104 LEU A O 1
ATOM 837 N N . ALA A 1 105 ? -0.351 -10.218 -6.524 1.00 84.50 105 ALA A N 1
ATOM 838 C CA . ALA A 1 105 ? -1.358 -11.136 -6.013 1.00 84.50 105 ALA A CA 1
ATOM 839 C C . ALA A 1 105 ? -2.765 -10.587 -6.322 1.00 84.50 105 ALA A C 1
ATOM 841 O O . ALA A 1 105 ? -3.309 -9.789 -5.565 1.00 84.50 105 ALA A O 1
ATOM 842 N N . ARG A 1 106 ? -3.331 -10.985 -7.471 1.00 77.75 106 ARG A N 1
ATOM 843 C CA . ARG A 1 106 ? -4.612 -10.460 -7.992 1.00 77.75 106 ARG A CA 1
ATOM 844 C C . ARG A 1 106 ? -5.811 -10.749 -7.090 1.00 77.75 106 ARG A C 1
ATOM 846 O O . ARG A 1 106 ? -6.694 -9.911 -6.986 1.00 77.75 106 ARG A O 1
ATOM 853 N N . ASP A 1 107 ? -5.784 -11.888 -6.405 1.00 78.12 107 ASP A N 1
ATOM 854 C CA . ASP A 1 107 ? -6.840 -12.326 -5.487 1.00 78.12 107 ASP A CA 1
ATOM 855 C C . ASP A 1 107 ? -6.443 -12.113 -4.017 1.00 78.12 107 ASP A C 1
ATOM 857 O O . ASP A 1 107 ? -6.951 -12.783 -3.113 1.00 78.12 107 ASP A O 1
ATOM 861 N N . ALA A 1 108 ? -5.489 -11.213 -3.752 1.00 72.94 108 ALA A N 1
ATOM 862 C CA . ALA A 1 108 ? -5.092 -10.896 -2.390 1.00 72.94 108 ALA A CA 1
ATOM 863 C C . ALA A 1 108 ? -6.262 -10.257 -1.643 1.00 72.94 108 ALA A C 1
ATOM 865 O O . ALA A 1 108 ? -6.729 -9.170 -1.978 1.00 72.94 108 ALA A O 1
ATOM 866 N N . HIS A 1 109 ? -6.704 -10.934 -0.592 1.00 70.81 109 HIS A N 1
ATOM 867 C CA . HIS A 1 109 ? -7.657 -10.373 0.346 1.00 70.81 109 HIS A CA 1
ATOM 868 C C . HIS A 1 109 ? -6.878 -9.661 1.454 1.00 70.81 109 HIS A C 1
ATOM 870 O O . HIS A 1 109 ? -5.857 -10.189 1.911 1.00 70.81 109 HIS A O 1
ATOM 876 N N . PRO A 1 110 ? -7.324 -8.477 1.908 1.00 66.81 110 PRO A N 1
ATOM 877 C CA . PRO A 1 110 ? -6.717 -7.842 3.066 1.00 66.81 110 PRO A CA 1
ATOM 878 C C . PRO A 1 110 ? -6.810 -8.802 4.269 1.00 66.81 110 PRO A C 1
ATOM 880 O O . PRO A 1 110 ? -7.908 -9.275 4.564 1.00 66.81 110 PRO A O 1
ATOM 883 N N . PRO A 1 111 ? -5.697 -9.110 4.963 1.00 66.44 111 PRO A N 1
ATOM 884 C CA . PRO A 1 111 ? -5.719 -9.993 6.129 1.00 66.44 111 PRO A CA 1
ATOM 885 C C . PRO A 1 111 ? -6.715 -9.528 7.202 1.00 66.44 111 PRO A C 1
ATOM 887 O O . PRO A 1 111 ? -6.955 -8.333 7.358 1.00 66.44 111 PRO A O 1
ATOM 890 N N . ASP A 1 112 ? -7.244 -10.436 8.023 1.00 71.88 112 ASP A N 1
ATOM 891 C CA . ASP A 1 112 ? -8.223 -10.075 9.064 1.00 71.88 112 ASP A CA 1
ATOM 892 C C . ASP A 1 112 ? -7.724 -8.978 10.012 1.00 71.88 112 ASP A C 1
ATOM 894 O O . ASP A 1 112 ? -8.493 -8.135 10.469 1.00 71.88 112 ASP A O 1
ATOM 898 N N . GLU A 1 113 ? -6.424 -8.956 10.306 1.00 67.94 113 GLU A N 1
ATOM 899 C CA . GLU A 1 113 ? -5.791 -7.901 11.102 1.00 67.94 113 GLU A CA 1
ATOM 900 C C . GLU A 1 113 ? -5.872 -6.529 10.434 1.00 67.94 113 GLU A C 1
ATOM 902 O O . GLU A 1 113 ? -6.106 -5.532 11.114 1.00 67.94 113 GLU A O 1
ATOM 907 N N . VAL A 1 114 ? -5.756 -6.490 9.108 1.00 65.69 114 VAL A N 1
ATOM 908 C CA . VAL A 1 114 ? -5.917 -5.286 8.288 1.00 65.69 114 VAL A CA 1
ATOM 909 C C . VAL A 1 114 ? -7.352 -4.791 8.349 1.00 65.69 114 VAL A C 1
ATOM 911 O O . VAL A 1 114 ? -7.592 -3.617 8.626 1.00 65.69 114 VAL A O 1
ATOM 914 N N . ILE A 1 115 ? -8.313 -5.699 8.176 1.00 72.12 115 ILE A N 1
ATOM 915 C CA . ILE A 1 115 ? -9.740 -5.383 8.273 1.00 72.12 115 ILE A CA 1
ATOM 916 C C . ILE A 1 115 ? -10.078 -4.888 9.688 1.00 72.12 115 ILE A C 1
ATOM 918 O O . ILE A 1 115 ? -10.797 -3.900 9.851 1.00 72.12 115 ILE A O 1
ATOM 922 N N . ARG A 1 116 ? -9.536 -5.534 10.730 1.00 76.56 116 ARG A N 1
ATOM 923 C CA . ARG A 1 116 ? -9.705 -5.118 12.133 1.00 76.56 116 ARG A CA 1
ATOM 924 C C . ARG A 1 116 ? -9.103 -3.742 12.401 1.00 76.56 116 ARG A C 1
ATOM 926 O O . ARG A 1 116 ? -9.766 -2.928 13.044 1.00 76.56 116 ARG A O 1
ATOM 933 N N . ALA A 1 117 ? -7.895 -3.473 11.910 1.00 68.31 117 ALA A N 1
ATOM 934 C CA . ALA A 1 117 ? -7.240 -2.178 12.063 1.00 68.31 117 ALA A CA 1
ATOM 935 C C . ALA A 1 117 ? -8.026 -1.073 11.347 1.00 68.31 117 ALA A C 1
ATOM 937 O O . ALA A 1 117 ? -8.337 -0.062 11.969 1.00 68.31 117 ALA A O 1
ATOM 938 N N . ALA A 1 118 ? -8.454 -1.305 10.103 1.00 67.12 118 ALA A N 1
ATOM 939 C CA . ALA A 1 118 ? -9.292 -0.369 9.355 1.00 67.12 118 ALA A CA 1
ATOM 940 C C . ALA A 1 118 ? -10.604 -0.048 10.084 1.00 67.12 118 ALA A C 1
ATOM 942 O O . ALA A 1 118 ? -10.964 1.117 10.228 1.00 67.12 118 ALA A O 1
ATOM 943 N N . ARG A 1 119 ? -11.281 -1.067 10.629 1.00 75.19 119 ARG A N 1
ATOM 944 C CA . ARG A 1 119 ? -12.499 -0.879 11.437 1.00 75.19 119 ARG A CA 1
ATOM 945 C C . ARG A 1 119 ? -12.240 -0.148 12.754 1.00 75.19 119 ARG A C 1
ATOM 947 O O . ARG A 1 119 ? -13.108 0.581 13.221 1.00 75.19 119 ARG A O 1
ATOM 954 N N . LYS A 1 120 ? -11.092 -0.378 13.399 1.00 77.19 120 LYS A N 1
ATOM 955 C CA . LYS A 1 120 ? -10.710 0.338 14.623 1.00 77.19 120 LYS A CA 1
ATOM 956 C C . LYS A 1 120 ? -10.508 1.825 14.329 1.00 77.19 120 LYS A C 1
ATOM 958 O O . LYS A 1 120 ? -11.150 2.634 14.982 1.00 77.19 120 LYS A O 1
ATOM 963 N N . VAL A 1 121 ? -9.702 2.144 13.318 1.00 69.00 121 VAL A N 1
ATOM 964 C CA . VAL A 1 121 ? -9.433 3.528 12.910 1.00 69.00 121 VAL A CA 1
ATOM 965 C C . VAL A 1 121 ? -10.726 4.240 12.499 1.00 69.00 121 VAL A C 1
ATOM 967 O O . VAL A 1 121 ? -10.955 5.355 12.945 1.00 69.00 121 VAL A O 1
ATOM 970 N N . ALA A 1 122 ? -11.604 3.586 11.728 1.00 69.44 122 ALA A N 1
ATOM 971 C CA . ALA A 1 122 ? -12.900 4.159 11.356 1.00 69.44 122 ALA A CA 1
ATOM 972 C C . ALA A 1 122 ? -13.753 4.528 12.583 1.00 69.44 122 ALA A C 1
ATOM 974 O O . ALA A 1 122 ? -14.247 5.643 12.670 1.00 69.44 122 ALA A O 1
ATOM 975 N N . ARG A 1 123 ? -13.861 3.634 13.577 1.00 75.88 123 ARG A N 1
ATOM 976 C CA . ARG A 1 123 ? -14.633 3.909 14.805 1.00 75.88 123 ARG A CA 1
ATOM 977 C C . ARG A 1 123 ? -14.072 5.063 15.629 1.00 75.88 123 ARG A C 1
ATOM 979 O O . ARG A 1 123 ? -14.841 5.857 16.140 1.00 75.88 123 ARG A O 1
ATOM 986 N N . GLU A 1 124 ? -12.751 5.158 15.752 1.00 73.88 124 GLU A N 1
ATOM 987 C CA . GLU A 1 124 ? -12.100 6.225 16.529 1.00 73.88 124 GLU A CA 1
ATOM 988 C C . GLU A 1 124 ? -12.235 7.611 15.871 1.00 73.88 124 GLU A C 1
ATOM 990 O O . GLU A 1 124 ? -12.020 8.624 16.531 1.00 73.88 124 GLU A O 1
ATOM 995 N N . HIS A 1 125 ? -12.584 7.665 14.582 1.00 63.12 125 HIS A N 1
ATOM 996 C CA . HIS A 1 125 ? -12.664 8.899 13.799 1.00 63.12 125 HIS A CA 1
ATOM 997 C C . HIS A 1 125 ? -14.078 9.269 13.316 1.00 63.12 125 HIS A C 1
ATOM 999 O O . HIS A 1 125 ? -14.276 10.434 12.991 1.00 63.12 125 HIS A O 1
ATOM 1005 N N . ASP A 1 126 ? -15.038 8.336 13.293 1.00 56.16 126 ASP A N 1
ATOM 1006 C CA . ASP A 1 126 ? -16.465 8.605 13.024 1.00 56.16 126 ASP A CA 1
ATOM 1007 C C . ASP A 1 126 ? -17.227 9.118 14.273 1.00 56.16 126 ASP A C 1
ATOM 1009 O O . ASP A 1 126 ? -18.384 9.515 14.170 1.00 56.16 126 ASP A O 1
ATOM 1013 N N . GLU A 1 127 ? -16.605 9.121 15.461 1.00 42.69 127 GLU A N 1
ATOM 1014 C CA . GLU A 1 127 ? -17.170 9.689 16.704 1.00 42.69 127 GLU A CA 1
ATOM 1015 C C . GL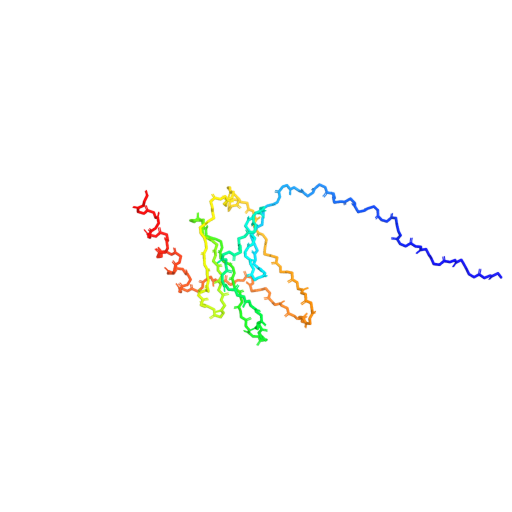U A 1 127 ? -16.851 11.195 16.908 1.00 42.69 127 GLU A C 1
ATOM 1017 O O . GLU A 1 127 ? -17.065 11.732 17.998 1.00 42.69 127 GLU A O 1
ATOM 1022 N N . LEU A 1 128 ? -16.370 11.892 15.869 1.00 41.53 128 LEU A N 1
ATOM 1023 C CA . LEU A 1 128 ? -16.132 13.349 15.822 1.00 41.53 128 LEU A CA 1
ATOM 1024 C C . LEU A 1 128 ? -16.950 14.013 14.708 1.00 41.53 128 LEU A C 1
ATOM 1026 O O . LEU A 1 128 ? -17.339 15.187 14.906 1.00 41.53 128 LEU A O 1
#

pLDDT: mean 71.07, std 11.57, range [41.53, 88.75]

Radius of gyration: 19.82 Å; chains: 1; bounding box: 48×29×67 Å